Protein AF-A0A5S9P1M2-F1 (afdb_monomer)

Sequence (57 aa):
MLQIEASNPILVRVEQRNQHFFTVVNAGTHIVQTESFNTREAAWMAKEILQKKYGRR

Solvent-accessible surface a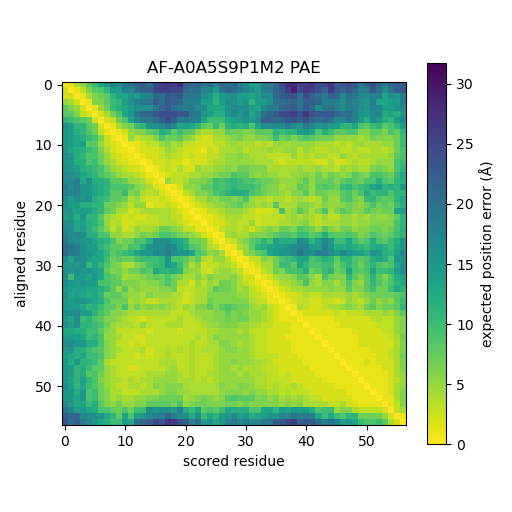rea (backbone atoms only — not comparable to full-atom values): 3476 Å² total; per-residue (Å²): 136,86,84,77,74,88,85,53,59,52,46,69,46,73,49,72,79,97,50,22,23,31,41,34,26,40,79,81,72,47,76,78,48,73,54,79,31,96,39,64,67,58,22,48,52,52,40,52,54,49,40,66,75,49,35,75,132

Secondary structure (DSSP, 8-state):
-----TTSPPEEEEEESSSEEEEEE-TTS-EEEEEEESSHHHHHHHHHHHHHHHS--

Nearest PDB structures (foldseek):
  6q2z-assembly1_B  TM=7.169E-01  e=2.296E-02  Haloferax volcanii DS2
  2nyz-assembly1_E  TM=5.078E-01  e=1.144E+00  unclassified
  6xb5-assembly1_B  TM=6.878E-01  e=3.494E+00  Trichoplusia ni
  3psi-assembly1_A  TM=5.003E-01  e=3.087E+00  Saccharomyces cerevisiae
  6v2d-assembly5_I  TM=2.578E-01  e=6.499E+00  Homo sapiens

Organism: NCBI:txid2029982

Foldseek 3Di:
DDDDPLPFAWDWDWDDDPFIKIFIATPVRDTPDIDTDRDNVVRVVVNVVCCVVRVDD

pLDDT: mean 74.62, std 12.52, range [37.94, 88.0]

Structure (mmCIF, N/CA/C/O backbone):
data_AF-A0A5S9P1M2-F1
#
_entry.id   AF-A0A5S9P1M2-F1
#
loop_
_atom_site.group_PDB
_atom_site.id
_atom_site.type_symbol
_atom_site.label_atom_id
_atom_site.label_alt_id
_atom_site.label_comp_id
_atom_site.label_asym_id
_atom_site.label_entity_id
_atom_site.label_seq_id
_atom_site.pdbx_PDB_ins_code
_atom_site.Cartn_x
_atom_site.Cartn_y
_atom_site.Cartn_z
_atom_site.occupancy
_atom_site.B_iso_or_equiv
_atom_site.auth_seq_id
_atom_site.auth_comp_id
_atom_site.auth_asym_id
_atom_site.auth_atom_id
_atom_site.pdbx_PDB_model_num
ATOM 1 N N . MET A 1 1 ? -14.793 11.339 -6.691 1.00 37.94 1 MET A N 1
ATOM 2 C CA . MET A 1 1 ? -13.836 11.688 -5.620 1.00 37.94 1 MET A CA 1
ATOM 3 C C . MET A 1 1 ? -14.388 11.083 -4.335 1.00 37.94 1 MET A C 1
ATOM 5 O O . MET A 1 1 ? -15.485 11.467 -3.959 1.00 37.94 1 MET A O 1
ATOM 9 N N . LEU A 1 2 ? -13.743 10.074 -3.743 1.00 43.25 2 LEU A N 1
ATOM 10 C CA . LEU A 1 2 ? -14.226 9.447 -2.502 1.00 43.25 2 LEU A CA 1
ATOM 11 C C . LEU A 1 2 ? -13.567 10.143 -1.305 1.00 43.25 2 LEU A C 1
ATOM 13 O O . LEU A 1 2 ? -12.342 10.159 -1.194 1.00 43.25 2 LEU A O 1
ATOM 17 N N . GLN A 1 3 ? -14.380 10.762 -0.447 1.00 43.88 3 GLN A N 1
ATOM 18 C CA . GLN A 1 3 ? -13.938 11.345 0.820 1.00 43.88 3 GLN A CA 1
ATOM 19 C C . GLN A 1 3 ? -13.672 10.213 1.818 1.00 43.88 3 GLN A C 1
ATOM 21 O O . GLN A 1 3 ? -14.583 9.489 2.205 1.00 43.88 3 GLN A O 1
ATOM 26 N N . ILE A 1 4 ? -12.414 10.052 2.227 1.00 53.56 4 ILE A N 1
ATOM 27 C CA . ILE A 1 4 ? -12.040 9.149 3.318 1.00 53.56 4 ILE A CA 1
ATOM 28 C C . ILE A 1 4 ? -12.303 9.900 4.627 1.00 53.56 4 ILE A C 1
ATOM 30 O O . ILE A 1 4 ? -11.581 10.845 4.949 1.00 53.56 4 ILE A O 1
ATOM 34 N N . GLU A 1 5 ? -13.341 9.513 5.371 1.00 53.41 5 GLU A N 1
ATOM 35 C CA . GLU A 1 5 ? -13.584 10.034 6.720 1.00 53.41 5 GLU A CA 1
ATOM 36 C C . GLU A 1 5 ? -12.426 9.618 7.642 1.00 53.41 5 GLU A C 1
ATOM 38 O O . GLU A 1 5 ? -12.209 8.436 7.909 1.00 53.41 5 GLU A O 1
ATOM 43 N N . ALA A 1 6 ? -11.657 10.602 8.116 1.00 53.09 6 ALA A N 1
ATOM 44 C CA . ALA A 1 6 ? -10.390 10.438 8.838 1.00 53.09 6 ALA A CA 1
ATOM 45 C C . ALA A 1 6 ? -10.510 9.831 10.259 1.00 53.09 6 ALA A C 1
ATOM 47 O O . ALA A 1 6 ? -9.568 9.893 11.050 1.00 53.09 6 ALA A O 1
ATOM 48 N N . SER A 1 7 ? -11.664 9.265 10.613 1.00 55.72 7 SER A N 1
ATOM 49 C CA . SER A 1 7 ? -11.999 8.839 11.977 1.00 55.72 7 SER A CA 1
ATOM 50 C C . SER A 1 7 ? -11.496 7.436 12.321 1.00 55.72 7 SER A C 1
ATOM 52 O O . SER A 1 7 ? -11.275 7.133 13.497 1.00 55.72 7 SER A O 1
ATOM 54 N N . ASN A 1 8 ? -11.316 6.585 11.309 1.00 63.25 8 ASN A N 1
ATOM 55 C CA . ASN A 1 8 ? -11.065 5.160 11.485 1.00 63.25 8 ASN A CA 1
ATOM 56 C C . ASN A 1 8 ? -9.632 4.782 11.072 1.00 63.25 8 ASN A C 1
ATOM 58 O O . ASN A 1 8 ? -9.142 5.280 10.055 1.00 63.25 8 ASN A O 1
ATOM 62 N N . PRO A 1 9 ? -8.944 3.908 11.832 1.00 68.56 9 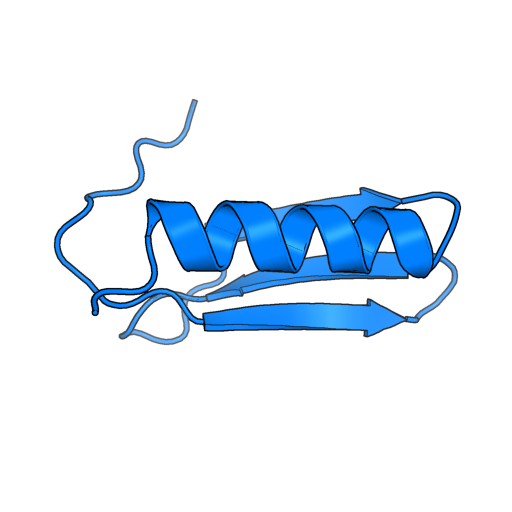PRO A N 1
ATOM 63 C CA . PRO A 1 9 ? -7.594 3.475 11.494 1.00 68.56 9 PRO A CA 1
ATOM 64 C C . PRO A 1 9 ? -7.598 2.753 10.144 1.00 68.56 9 PRO A C 1
ATOM 66 O O . PRO A 1 9 ? -8.343 1.790 9.948 1.00 68.56 9 PRO A O 1
ATOM 69 N N . ILE A 1 10 ? -6.758 3.218 9.217 1.00 75.19 10 ILE A N 1
ATOM 70 C CA . ILE A 1 10 ? -6.577 2.547 7.931 1.00 75.19 10 ILE A CA 1
ATOM 71 C C . ILE A 1 10 ? -5.455 1.513 8.020 1.00 75.19 10 ILE A C 1
ATOM 73 O O . ILE A 1 10 ? -4.399 1.749 8.608 1.00 75.19 10 ILE A O 1
ATOM 77 N N . LE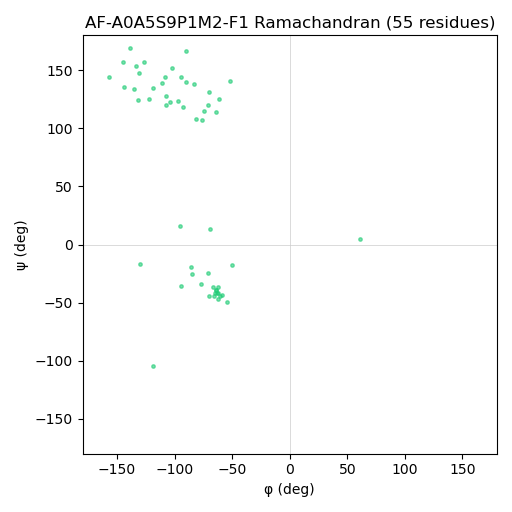U A 1 11 ? -5.669 0.370 7.381 1.00 79.94 11 LEU A N 1
ATOM 78 C CA . LEU A 1 11 ? -4.642 -0.622 7.115 1.00 79.94 11 LEU A CA 1
ATOM 79 C C . LEU A 1 11 ? -4.243 -0.515 5.647 1.00 79.94 11 LEU A C 1
ATOM 81 O O . LEU A 1 11 ? -5.077 -0.680 4.762 1.00 79.94 11 LEU A O 1
ATOM 85 N N . VAL A 1 12 ? -2.961 -0.276 5.386 1.00 81.12 12 VAL A N 1
ATOM 86 C CA . VAL A 1 12 ? -2.430 -0.236 4.020 1.00 81.12 12 VAL A CA 1
ATOM 87 C C . VAL A 1 12 ? -1.586 -1.480 3.773 1.00 81.12 12 VAL A C 1
ATOM 89 O O . VAL A 1 12 ? -0.598 -1.727 4.472 1.00 81.12 12 VAL A O 1
ATOM 92 N N . ARG A 1 13 ? -1.984 -2.281 2.785 1.00 81.00 13 ARG A N 1
ATOM 93 C CA . ARG A 1 13 ? -1.279 -3.493 2.348 1.00 81.00 13 ARG A CA 1
ATOM 94 C C . ARG A 1 13 ? -0.630 -3.242 0.998 1.00 81.00 13 ARG A C 1
ATOM 96 O O . ARG A 1 13 ? -1.203 -2.538 0.181 1.00 81.00 13 ARG A O 1
ATOM 103 N N . VAL A 1 14 ? 0.548 -3.815 0.778 1.00 82.31 14 VAL A N 1
ATOM 104 C CA . VAL A 1 14 ? 1.173 -3.879 -0.549 1.00 82.31 14 VAL A CA 1
ATOM 105 C C . VAL A 1 14 ? 1.062 -5.316 -1.012 1.00 82.31 14 VAL A C 1
ATOM 1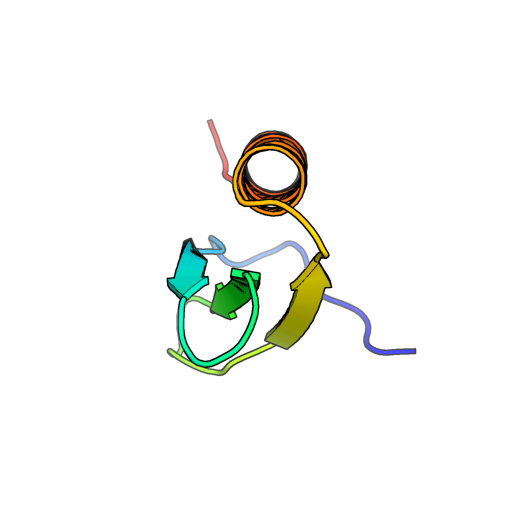07 O O . VAL A 1 14 ? 1.434 -6.234 -0.283 1.00 82.31 14 VAL A O 1
ATOM 110 N N . GLU A 1 15 ? 0.530 -5.497 -2.206 1.00 82.19 15 GLU A N 1
ATOM 111 C CA . GLU A 1 15 ? 0.251 -6.791 -2.803 1.00 82.19 15 GLU A CA 1
ATOM 112 C C . GLU A 1 15 ? 0.901 -6.864 -4.188 1.00 82.19 15 GLU A C 1
ATOM 114 O O . GLU A 1 15 ? 1.206 -5.850 -4.824 1.00 82.19 15 GLU A O 1
ATOM 119 N N . GLN A 1 16 ? 1.145 -8.088 -4.650 1.00 80.12 16 GLN A N 1
ATOM 120 C CA . GLN A 1 16 ? 1.688 -8.357 -5.973 1.00 80.12 16 GLN A CA 1
ATOM 121 C C . GLN A 1 16 ? 0.842 -9.435 -6.643 1.00 80.12 16 GLN A C 1
ATOM 123 O O . GLN A 1 16 ? 0.656 -10.522 -6.098 1.00 80.12 16 GLN A O 1
ATOM 128 N N . ARG A 1 17 ? 0.331 -9.116 -7.833 1.00 78.50 17 ARG A N 1
ATOM 129 C CA . ARG A 1 17 ? -0.242 -10.092 -8.770 1.00 78.50 17 ARG A CA 1
ATOM 130 C C . ARG A 1 17 ? 0.592 -10.033 -10.049 1.00 78.50 17 ARG A C 1
ATOM 132 O O . ARG A 1 17 ? 1.747 -10.435 -10.028 1.00 78.50 17 ARG A O 1
ATOM 139 N N . ASN A 1 18 ? 0.064 -9.416 -11.105 1.00 80.19 18 ASN A N 1
ATOM 140 C CA . ASN A 1 18 ? 0.813 -9.139 -12.338 1.00 80.19 18 ASN A CA 1
ATOM 141 C C . ASN A 1 18 ? 1.608 -7.820 -12.267 1.00 80.19 18 ASN A C 1
ATOM 143 O O . ASN A 1 18 ? 2.539 -7.615 -13.036 1.00 80.19 18 ASN A O 1
ATOM 147 N N . GLN A 1 19 ? 1.229 -6.930 -11.347 1.00 78.25 19 GLN A N 1
ATOM 148 C CA . GLN A 1 19 ? 1.892 -5.663 -11.024 1.00 78.25 19 GLN A CA 1
ATOM 149 C C . GLN A 1 19 ? 1.900 -5.483 -9.499 1.00 78.25 19 GLN A C 1
ATOM 151 O O . GLN A 1 19 ? 1.225 -6.233 -8.779 1.00 78.25 19 GLN A O 1
ATOM 156 N N . HIS A 1 20 ? 2.653 -4.500 -9.006 1.00 79.38 20 HIS A N 1
ATOM 157 C CA . HIS A 1 20 ? 2.629 -4.114 -7.597 1.00 79.38 20 HIS A CA 1
ATOM 158 C C . HIS A 1 20 ? 1.460 -3.167 -7.358 1.00 79.38 20 HIS A C 1
ATOM 160 O O . HIS A 1 20 ? 1.215 -2.286 -8.169 1.00 79.38 20 HIS A O 1
ATOM 166 N N . PHE A 1 21 ? 0.723 -3.316 -6.267 1.00 81.75 21 PHE A N 1
ATOM 167 C CA . PHE A 1 21 ? -0.334 -2.372 -5.909 1.00 81.75 21 PHE A CA 1
ATOM 168 C C . PHE A 1 21 ? -0.417 -2.216 -4.400 1.00 81.75 21 PHE A C 1
ATOM 170 O O . PHE A 1 21 ? 0.020 -3.097 -3.656 1.00 81.75 21 PHE A O 1
ATOM 177 N N . PHE A 1 22 ? -0.969 -1.096 -3.937 1.00 80.44 22 PHE A N 1
ATOM 178 C CA . PHE A 1 22 ? -1.417 -1.001 -2.552 1.00 80.44 22 PHE A CA 1
ATOM 179 C C . PHE A 1 22 ? -2.935 -1.150 -2.469 1.00 80.44 22 PHE A C 1
ATOM 181 O O . PHE A 1 22 ? -3.661 -0.760 -3.382 1.00 80.44 22 PHE A O 1
ATOM 188 N N . THR A 1 23 ? -3.403 -1.658 -1.335 1.00 82.06 23 THR A N 1
ATOM 189 C CA . THR A 1 23 ? -4.813 -1.712 -0.950 1.00 82.06 23 THR A CA 1
ATOM 190 C C . THR A 1 23 ? -4.971 -0.978 0.376 1.00 82.06 23 THR A C 1
ATOM 192 O O . THR A 1 23 ? -4.295 -1.309 1.353 1.00 82.06 23 THR A O 1
ATOM 195 N N . VAL A 1 24 ? -5.862 0.011 0.425 1.00 80.44 24 VAL A N 1
ATOM 196 C CA . VAL A 1 24 ? -6.259 0.693 1.665 1.00 80.44 24 VAL A CA 1
ATOM 197 C C . VAL A 1 24 ? -7.549 0.073 2.174 1.00 80.44 24 VAL A C 1
ATOM 199 O O . VAL A 1 24 ? -8.555 0.051 1.467 1.00 80.44 24 VAL A O 1
ATOM 202 N N . VAL A 1 25 ? -7.522 -0.405 3.412 1.00 80.31 25 VAL A N 1
ATOM 203 C CA . VAL A 1 25 ? -8.640 -1.065 4.084 1.00 80.31 25 VAL A CA 1
ATOM 204 C C . VAL A 1 25 ? -9.022 -0.260 5.325 1.00 80.31 25 VAL A C 1
ATOM 206 O O . VAL A 1 25 ? -8.150 0.155 6.085 1.00 80.31 25 VAL A O 1
ATOM 209 N N . ASN A 1 26 ? -10.316 -0.030 5.537 1.00 78.44 26 ASN A N 1
ATOM 210 C CA . ASN A 1 26 ? -10.837 0.642 6.734 1.00 78.44 26 ASN A CA 1
ATOM 211 C C . ASN A 1 26 ? -11.166 -0.377 7.851 1.00 78.44 26 ASN A C 1
ATOM 213 O O . ASN A 1 26 ? -11.276 -1.570 7.580 1.00 78.44 26 ASN A O 1
ATOM 217 N N . ALA A 1 27 ? -11.387 0.077 9.089 1.00 66.44 27 ALA A N 1
ATOM 218 C CA . ALA A 1 27 ? -11.766 -0.699 10.276 1.00 66.44 27 ALA A CA 1
ATOM 219 C C . ALA A 1 27 ? -12.963 -1.660 10.077 1.00 66.44 27 ALA A C 1
ATOM 221 O O . ALA A 1 27 ? -13.121 -2.604 10.842 1.00 66.44 27 ALA A O 1
ATOM 222 N N . GLY A 1 28 ? -13.767 -1.467 9.025 1.00 64.56 28 GLY A N 1
ATOM 223 C CA . GLY A 1 28 ? -14.826 -2.385 8.588 1.00 64.56 28 GLY A CA 1
ATOM 224 C C . GLY A 1 28 ? -14.430 -3.369 7.479 1.00 64.56 28 GLY A C 1
ATOM 225 O O . GLY A 1 28 ? -15.307 -3.894 6.808 1.00 64.56 28 GLY A O 1
ATOM 226 N N . THR A 1 29 ? -13.140 -3.583 7.206 1.00 64.38 29 THR A N 1
ATOM 227 C CA . THR A 1 29 ? -12.596 -4.431 6.117 1.00 64.38 29 THR A CA 1
ATOM 228 C C . THR A 1 29 ? -12.964 -4.025 4.684 1.00 64.38 29 THR A C 1
ATOM 230 O O . THR A 1 29 ? -12.558 -4.684 3.729 1.00 64.38 29 THR A O 1
ATOM 233 N N . HIS A 1 30 ? -13.659 -2.902 4.506 1.00 71.50 30 HIS A N 1
ATOM 234 C CA . HIS A 1 30 ? -13.951 -2.358 3.186 1.00 71.50 30 HIS A CA 1
ATOM 235 C C . HIS A 1 30 ? -12.682 -1.818 2.525 1.00 71.50 30 HIS A C 1
ATOM 237 O O . HIS A 1 30 ? -11.932 -1.045 3.134 1.00 71.50 30 HIS A O 1
ATOM 243 N N . ILE A 1 31 ? -12.471 -2.212 1.268 1.00 72.88 31 ILE A N 1
ATOM 244 C CA . ILE A 1 31 ? -11.444 -1.629 0.406 1.00 72.88 31 ILE A CA 1
ATOM 245 C C . ILE A 1 31 ? -11.896 -0.217 0.046 1.00 72.88 31 ILE A C 1
ATOM 247 O O . ILE A 1 31 ? -12.953 -0.024 -0.547 1.00 72.88 31 ILE A O 1
ATOM 251 N N . VAL A 1 32 ? -11.088 0.766 0.423 1.00 73.50 32 VAL A N 1
ATOM 252 C CA . VAL A 1 32 ? -11.354 2.185 0.169 1.00 73.50 32 VAL A CA 1
ATOM 253 C C . VAL A 1 32 ? -10.671 2.637 -1.118 1.00 73.50 32 VAL A C 1
ATOM 255 O O . VAL A 1 32 ? -11.216 3.453 -1.855 1.00 73.50 32 VAL A O 1
ATOM 258 N N . GLN A 1 33 ? -9.479 2.102 -1.396 1.00 75.38 33 GLN A N 1
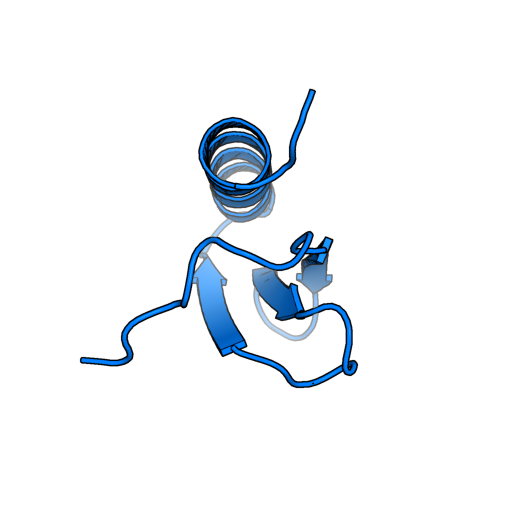ATOM 259 C CA . GLN A 1 33 ? -8.690 2.465 -2.568 1.00 75.38 33 GLN A CA 1
ATOM 260 C C . GLN A 1 33 ? -7.699 1.359 -2.930 1.00 75.38 33 GLN A C 1
ATOM 262 O O . GLN A 1 33 ? -7.102 0.734 -2.049 1.00 75.38 33 GLN A O 1
ATOM 267 N N . THR A 1 34 ? -7.489 1.182 -4.232 1.00 77.94 34 THR A N 1
ATOM 268 C CA . THR A 1 34 ? -6.454 0.320 -4.802 1.00 77.94 34 THR A CA 1
ATOM 269 C C . THR A 1 34 ? -5.770 1.060 -5.941 1.00 77.94 34 THR A C 1
ATOM 271 O O . THR A 1 34 ? -6.453 1.648 -6.777 1.00 77.94 34 THR A O 1
ATOM 274 N N . GLU A 1 35 ? -4.440 1.031 -5.980 1.00 81.56 35 GLU A N 1
ATOM 275 C CA . GLU A 1 35 ? -3.666 1.697 -7.032 1.00 81.56 35 GLU A CA 1
ATOM 276 C C . GLU A 1 35 ? -2.430 0.880 -7.406 1.00 81.56 35 GLU A C 1
ATOM 278 O O . GLU A 1 35 ? -1.746 0.340 -6.532 1.00 81.56 35 GLU A O 1
ATOM 283 N N . SER A 1 36 ? -2.180 0.758 -8.711 1.00 84.81 36 SER A N 1
ATOM 284 C CA . SER A 1 36 ? -1.103 -0.044 -9.292 1.00 84.81 36 SER A CA 1
ATOM 285 C C . SER A 1 36 ? 0.156 0.778 -9.555 1.00 84.81 36 SER A C 1
ATOM 287 O O . SER A 1 36 ? 0.092 1.922 -9.995 1.00 84.81 36 SER A O 1
ATOM 289 N N . PHE A 1 37 ? 1.305 0.147 -9.355 1.00 85.75 37 PHE A N 1
ATOM 290 C CA . PHE A 1 37 ? 2.641 0.696 -9.499 1.00 85.75 37 PHE A CA 1
ATOM 291 C C . PHE A 1 37 ? 3.511 -0.236 -10.340 1.00 85.75 37 PHE A C 1
ATOM 293 O O . PHE A 1 37 ? 3.417 -1.464 -10.263 1.00 85.75 37 PHE A O 1
ATOM 300 N N . ASN A 1 38 ? 4.430 0.371 -11.090 1.00 83.75 38 ASN A N 1
ATOM 301 C CA . ASN A 1 38 ? 5.387 -0.352 -11.927 1.00 83.75 38 ASN A CA 1
ATOM 302 C C . ASN A 1 38 ? 6.461 -1.081 -11.105 1.00 83.75 38 ASN A C 1
ATOM 304 O O . ASN A 1 38 ? 7.032 -2.056 -11.582 1.00 83.75 38 ASN A O 1
ATOM 308 N N . THR A 1 39 ? 6.740 -0.622 -9.880 1.00 85.94 39 THR A N 1
ATOM 309 C CA . THR A 1 39 ? 7.774 -1.192 -9.005 1.00 85.94 39 THR A CA 1
ATOM 310 C C . THR A 1 39 ? 7.259 -1.401 -7.583 1.00 85.94 39 THR A C 1
ATOM 312 O O . THR A 1 39 ? 6.343 -0.713 -7.117 1.00 85.94 39 THR A O 1
ATOM 315 N N . ARG A 1 40 ? 7.862 -2.361 -6.874 1.00 84.38 40 ARG A N 1
ATOM 316 C CA . ARG A 1 40 ? 7.530 -2.682 -5.480 1.00 84.38 40 ARG A CA 1
ATOM 317 C C . ARG A 1 40 ? 7.837 -1.512 -4.555 1.00 84.38 40 ARG A C 1
ATOM 319 O O . ARG A 1 40 ? 7.073 -1.231 -3.637 1.00 84.38 40 ARG A O 1
ATOM 326 N N . GLU A 1 41 ? 8.949 -0.838 -4.813 1.00 87.94 41 GLU A N 1
ATOM 327 C CA . GLU A 1 41 ? 9.463 0.292 -4.049 1.00 87.94 41 GLU A C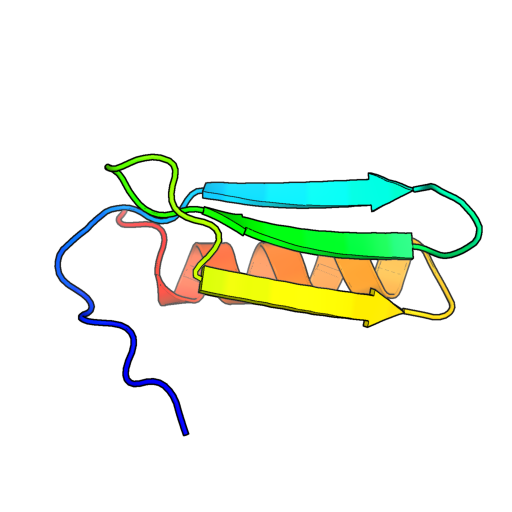A 1
ATOM 328 C C . GLU A 1 41 ? 8.477 1.459 -4.100 1.00 87.94 41 GLU A C 1
ATOM 330 O O . GLU A 1 41 ? 8.192 2.065 -3.071 1.00 87.94 41 GLU A O 1
ATOM 335 N N . ALA A 1 42 ? 7.884 1.728 -5.268 1.00 85.44 42 ALA A N 1
ATOM 336 C CA . ALA A 1 42 ? 6.879 2.776 -5.414 1.00 85.44 42 ALA A CA 1
ATOM 337 C C . ALA A 1 42 ? 5.600 2.464 -4.619 1.00 85.44 42 ALA A C 1
ATOM 339 O O . ALA A 1 42 ? 5.111 3.323 -3.882 1.00 85.44 42 ALA A O 1
ATOM 340 N N . ALA A 1 43 ? 5.110 1.220 -4.683 1.00 85.44 43 ALA A N 1
ATOM 341 C CA . ALA A 1 43 ? 3.968 0.787 -3.876 1.00 85.44 43 ALA A CA 1
ATOM 342 C C . ALA A 1 43 ? 4.264 0.866 -2.364 1.00 85.44 43 ALA A C 1
ATOM 344 O O . ALA A 1 43 ? 3.397 1.239 -1.569 1.00 85.44 43 ALA A O 1
ATOM 345 N N . TRP A 1 44 ? 5.498 0.555 -1.954 1.00 86.00 44 TRP A N 1
ATOM 346 C CA . TRP A 1 44 ? 5.923 0.638 -0.557 1.00 86.00 44 TRP A CA 1
ATOM 347 C C . TRP A 1 44 ? 6.040 2.083 -0.064 1.00 86.00 44 TRP A C 1
ATOM 349 O O . TRP A 1 44 ? 5.537 2.398 1.014 1.00 86.00 44 TRP A O 1
ATOM 359 N N . MET A 1 45 ?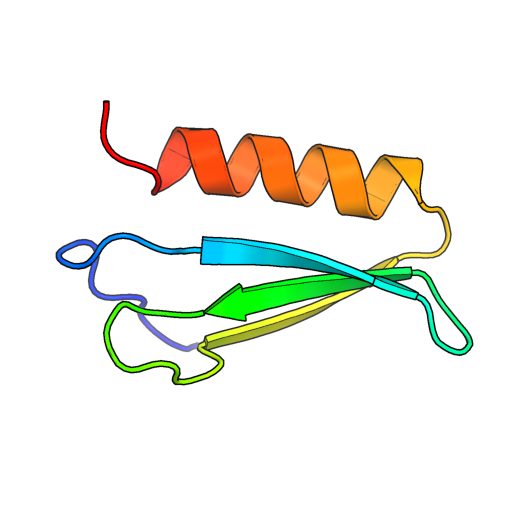 6.630 2.982 -0.855 1.00 88.00 45 MET A N 1
ATOM 360 C CA . MET A 1 45 ? 6.687 4.411 -0.524 1.00 88.00 45 MET A CA 1
ATOM 361 C C . MET A 1 45 ? 5.282 4.997 -0.352 1.00 88.00 45 MET A C 1
ATOM 363 O O . MET A 1 45 ? 5.022 5.713 0.617 1.00 88.00 45 MET A O 1
ATOM 367 N N . ALA A 1 46 ? 4.347 4.645 -1.242 1.00 84.44 46 ALA A N 1
ATOM 368 C CA . ALA A 1 46 ? 2.951 5.055 -1.121 1.00 84.44 46 ALA A CA 1
ATOM 369 C C . ALA A 1 46 ? 2.318 4.543 0.185 1.00 84.44 46 ALA A C 1
ATOM 371 O O . ALA A 1 46 ? 1.689 5.320 0.907 1.00 84.44 46 ALA A O 1
ATOM 372 N N . LYS A 1 47 ? 2.549 3.271 0.545 1.00 84.94 47 LYS A N 1
ATOM 373 C CA . LYS A 1 47 ? 2.117 2.708 1.833 1.00 84.94 47 LYS A CA 1
ATOM 374 C C . LYS A 1 47 ? 2.633 3.529 3.015 1.00 84.94 47 LYS A C 1
ATOM 376 O O . LYS A 1 47 ? 1.837 3.876 3.885 1.00 84.94 47 LYS A O 1
ATOM 381 N N . GLU A 1 48 ? 3.923 3.849 3.060 1.00 86.62 48 GLU A N 1
ATOM 382 C CA . GLU A 1 48 ? 4.508 4.598 4.180 1.00 86.62 48 GLU A CA 1
ATOM 383 C C . GLU A 1 48 ? 3.931 6.010 4.310 1.00 86.62 48 GLU A C 1
ATOM 385 O O . GLU A 1 48 ? 3.632 6.456 5.418 1.00 86.62 48 GLU A O 1
ATOM 390 N N . ILE A 1 49 ? 3.731 6.709 3.189 1.00 86.44 49 ILE A N 1
ATOM 391 C CA . ILE A 1 49 ? 3.118 8.044 3.173 1.00 86.44 49 ILE A CA 1
ATOM 392 C C . ILE A 1 49 ? 1.682 7.979 3.703 1.00 86.44 49 ILE A C 1
ATOM 394 O O . ILE A 1 49 ? 1.298 8.778 4.560 1.00 86.44 49 ILE A O 1
ATOM 398 N N . LEU A 1 50 ? 0.894 7.010 3.231 1.00 81.31 50 LEU A N 1
ATOM 399 C CA . LEU A 1 50 ? -0.493 6.828 3.655 1.00 81.31 50 LEU A CA 1
ATOM 400 C C . LEU A 1 50 ? -0.585 6.446 5.137 1.00 81.31 50 LEU A C 1
ATOM 402 O O . LEU A 1 50 ? -1.401 7.008 5.865 1.00 81.31 50 LEU A O 1
ATOM 406 N N . GLN A 1 51 ? 0.288 5.557 5.616 1.00 79.50 51 GLN A N 1
ATOM 407 C CA . GLN A 1 51 ? 0.363 5.207 7.034 1.00 79.5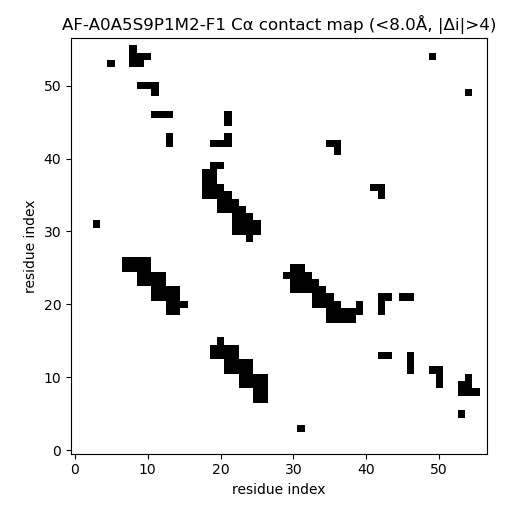0 51 GLN A CA 1
ATOM 408 C C . GLN A 1 51 ? 0.771 6.399 7.904 1.00 79.50 51 GLN A C 1
ATOM 410 O O . GLN A 1 51 ? 0.190 6.578 8.962 1.00 79.50 51 GLN A O 1
ATOM 415 N N . LYS A 1 52 ? 1.696 7.261 7.471 1.00 82.38 52 LYS A N 1
ATOM 416 C CA . LYS A 1 52 ? 2.030 8.486 8.222 1.00 82.38 52 LYS A CA 1
ATOM 417 C C . LYS A 1 52 ? 0.874 9.486 8.265 1.00 82.38 52 LYS A C 1
ATOM 419 O O . LYS A 1 52 ? 0.700 10.173 9.265 1.00 82.38 52 LYS A O 1
ATOM 424 N N . LYS A 1 53 ? 0.112 9.598 7.175 1.00 79.06 53 LYS A N 1
ATOM 425 C CA . LYS A 1 53 ? -0.980 10.573 7.048 1.00 79.06 53 LYS A CA 1
ATOM 426 C C . LYS A 1 53 ? -2.247 10.154 7.799 1.00 79.06 53 LYS A C 1
ATOM 428 O O . LYS A 1 53 ? -2.962 11.017 8.298 1.00 79.06 53 LYS A O 1
ATOM 433 N N . TYR A 1 54 ? -2.528 8.854 7.858 1.00 75.25 54 TYR A N 1
ATOM 434 C CA . TYR A 1 54 ? -3.809 8.319 8.338 1.00 75.25 54 TYR A CA 1
ATOM 435 C C . TYR A 1 54 ? -3.675 7.215 9.400 1.00 75.25 54 TYR A C 1
ATOM 437 O O . TYR A 1 54 ? -4.648 6.894 10.082 1.00 75.25 54 TYR A O 1
ATOM 445 N N . GLY A 1 55 ? -2.498 6.609 9.552 1.00 64.94 55 GLY A N 1
ATOM 446 C CA . GLY A 1 55 ? -2.185 5.737 10.678 1.00 64.94 55 GLY A CA 1
ATOM 447 C C . GLY A 1 55 ? -1.925 6.604 11.903 1.00 64.94 55 GLY A C 1
ATOM 448 O O . GLY A 1 55 ? -0.924 7.314 11.969 1.00 64.94 55 GLY A O 1
ATOM 449 N N . ARG A 1 56 ? -2.865 6.604 12.852 1.00 59.53 56 ARG A N 1
ATOM 450 C CA . ARG A 1 56 ? -2.708 7.288 14.144 1.00 59.53 56 ARG A CA 1
ATOM 451 C C . ARG A 1 56 ? -1.391 6.867 14.823 1.00 59.5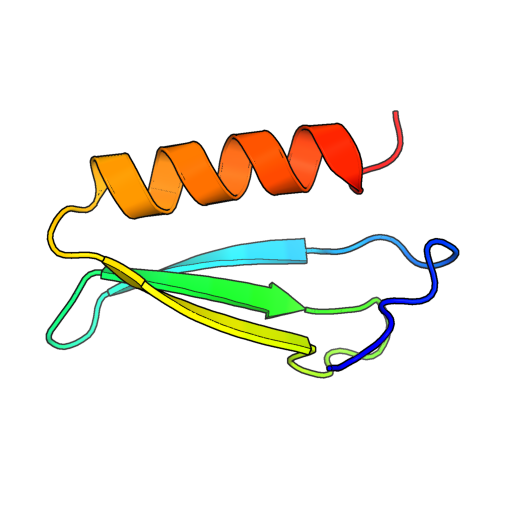3 56 ARG A C 1
ATOM 453 O O . ARG A 1 56 ? -1.020 5.697 14.749 1.00 59.53 56 ARG A O 1
ATOM 460 N N . ARG A 1 57 ? -0.722 7.838 15.461 1.00 48.94 57 ARG A N 1
ATOM 461 C CA . ARG A 1 57 ? 0.307 7.604 16.489 1.00 48.94 57 ARG A CA 1
ATOM 462 C C . ARG A 1 57 ? -0.256 6.774 17.635 1.00 48.94 57 ARG A C 1
ATOM 464 O O . ARG A 1 57 ? -1.445 6.993 17.961 1.00 48.94 57 ARG A O 1
#

Mean predicted aligned error: 7.88 Å

Radius of gyration: 11.23 Å; Cα contacts (8 Å, |Δi|>4): 88; chains: 1; bounding box: 24×22×29 Å